Protein AF-A0A382WTW3-F1 (afdb_monomer)

Structure (mmCIF, N/CA/C/O backbone):
data_AF-A0A382WTW3-F1
#
_entry.id   AF-A0A382WTW3-F1
#
loop_
_atom_site.group_PDB
_atom_site.id
_atom_site.type_symbol
_atom_site.label_atom_id
_atom_site.label_alt_id
_atom_site.label_comp_id
_atom_site.label_asym_id
_atom_site.label_entity_id
_atom_site.label_seq_id
_atom_site.pdbx_PDB_ins_code
_atom_site.Cartn_x
_atom_site.Cartn_y
_atom_site.Cartn_z
_atom_site.occupancy
_atom_site.B_iso_or_equiv
_atom_site.auth_seq_id
_atom_site.auth_comp_id
_atom_site.auth_asym_id
_atom_site.auth_atom_id
_atom_site.pdbx_PDB_model_num
ATOM 1 N N . MET A 1 1 ? 21.148 27.812 -10.839 1.00 34.94 1 MET A N 1
ATOM 2 C CA . MET A 1 1 ? 21.166 26.743 -11.856 1.00 34.94 1 MET A CA 1
ATOM 3 C C . MET A 1 1 ? 19.751 26.198 -11.915 1.00 34.94 1 MET A C 1
ATOM 5 O O . MET A 1 1 ? 19.370 25.459 -11.022 1.00 34.94 1 MET A O 1
ATOM 9 N N . SER A 1 2 ? 18.941 26.682 -12.857 1.00 24.73 2 SER A N 1
ATOM 10 C CA . SER A 1 2 ? 17.544 26.253 -13.006 1.00 24.73 2 SER A CA 1
ATOM 11 C C . SER A 1 2 ? 17.462 25.292 -14.178 1.00 24.73 2 SER A C 1
ATOM 13 O O . SER A 1 2 ? 17.842 25.652 -15.290 1.00 24.73 2 SER A O 1
ATOM 15 N N . ILE A 1 3 ? 17.015 24.071 -13.909 1.00 31.84 3 I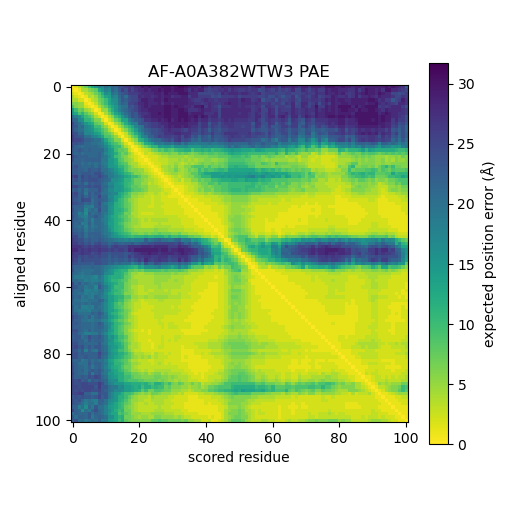LE A N 1
ATOM 16 C CA . ILE A 1 3 ? 16.789 23.039 -14.916 1.00 31.84 3 ILE A CA 1
ATOM 17 C C . ILE A 1 3 ? 15.310 23.116 -15.297 1.00 31.84 3 ILE A C 1
ATOM 19 O O . ILE A 1 3 ? 14.446 22.990 -14.434 1.00 31.84 3 ILE A O 1
ATOM 23 N N . TYR A 1 4 ? 15.033 23.347 -16.578 1.00 25.55 4 TYR A N 1
ATOM 24 C CA . TYR A 1 4 ? 13.696 23.230 -17.153 1.00 25.55 4 TYR A CA 1
ATOM 25 C C . TYR A 1 4 ? 13.585 21.846 -17.790 1.00 25.55 4 TYR A C 1
ATOM 27 O O . TYR A 1 4 ? 14.382 21.514 -18.666 1.00 25.55 4 TYR A O 1
ATOM 35 N N . ILE A 1 5 ? 12.617 21.041 -17.354 1.00 37.97 5 ILE A N 1
ATOM 36 C CA . ILE A 1 5 ? 12.263 19.794 -18.035 1.00 37.97 5 ILE A CA 1
ATOM 37 C C . ILE A 1 5 ? 11.067 20.107 -18.930 1.00 37.97 5 ILE A C 1
ATOM 39 O O . ILE A 1 5 ? 9.989 20.431 -18.438 1.00 37.97 5 ILE A O 1
ATOM 43 N N . LEU A 1 6 ? 11.282 20.068 -20.246 1.00 32.84 6 LEU A N 1
ATOM 44 C CA . LEU A 1 6 ? 10.190 20.098 -21.216 1.00 32.84 6 LEU A CA 1
ATOM 45 C C . LEU A 1 6 ? 9.529 18.712 -21.252 1.00 32.84 6 LEU A C 1
ATOM 47 O O . LEU A 1 6 ? 10.254 17.713 -21.264 1.00 32.84 6 LEU A O 1
ATOM 51 N N . PRO A 1 7 ? 8.190 18.624 -21.283 1.00 36.88 7 PRO A N 1
ATOM 52 C CA . PRO A 1 7 ? 7.515 17.343 -21.402 1.00 36.88 7 PRO A CA 1
ATOM 53 C C . PRO A 1 7 ? 7.771 16.747 -22.791 1.00 36.88 7 PRO A C 1
ATOM 55 O O . PRO A 1 7 ? 7.654 17.419 -23.818 1.00 36.88 7 PRO A O 1
ATOM 58 N N . LEU A 1 8 ? 8.148 15.468 -22.809 1.00 39.28 8 LEU A N 1
ATOM 59 C CA . LEU A 1 8 ? 8.237 14.666 -24.020 1.00 39.28 8 LEU A CA 1
ATOM 60 C C . LEU A 1 8 ? 6.798 14.388 -24.483 1.00 39.28 8 LEU A C 1
ATOM 62 O O . LEU A 1 8 ? 6.051 13.703 -23.790 1.00 39.28 8 LEU A O 1
ATOM 66 N N . ASN A 1 9 ? 6.393 14.955 -25.619 1.00 45.19 9 ASN A N 1
ATOM 67 C CA . ASN A 1 9 ? 5.067 14.725 -26.192 1.00 45.19 9 ASN A CA 1
ATOM 68 C C . ASN A 1 9 ? 4.842 13.23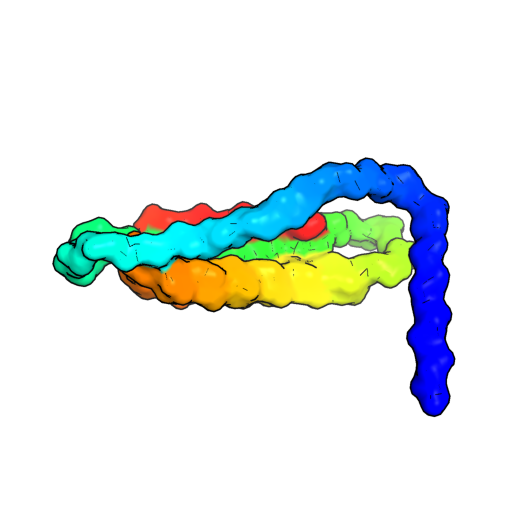2 -26.472 1.00 45.19 9 ASN A C 1
ATOM 70 O O . ASN A 1 9 ? 5.451 12.671 -27.382 1.00 45.19 9 ASN A O 1
ATOM 74 N N . ALA A 1 10 ? 3.918 12.628 -25.732 1.00 36.22 10 ALA A N 1
ATOM 75 C CA . ALA A 1 10 ? 3.239 11.392 -26.089 1.00 36.22 10 ALA A CA 1
ATOM 76 C C . ALA A 1 10 ? 1.867 11.409 -25.410 1.00 36.22 10 ALA A C 1
ATOM 78 O O . ALA A 1 10 ? 1.792 11.071 -24.238 1.00 36.22 10 ALA A O 1
ATOM 79 N N . ASP A 1 11 ? 0.833 11.883 -26.118 1.00 41.38 11 ASP A N 1
ATOM 80 C CA . ASP A 1 11 ? -0.608 11.647 -25.888 1.00 41.38 11 ASP A CA 1
ATOM 81 C C . ASP A 1 11 ? -1.072 11.338 -24.447 1.00 41.38 11 ASP A C 1
ATOM 83 O O . ASP A 1 11 ? -1.917 10.469 -24.213 1.00 41.38 11 ASP A O 1
ATOM 87 N N . ALA A 1 12 ? -0.571 12.075 -23.457 1.00 41.69 12 ALA A N 1
ATOM 88 C CA . ALA A 1 12 ? -1.142 12.065 -22.129 1.00 41.69 12 ALA A CA 1
ATOM 89 C C . ALA A 1 12 ? -2.443 12.852 -22.250 1.00 41.69 12 ALA A C 1
ATOM 91 O O . ALA A 1 12 ? -2.429 14.080 -22.334 1.00 41.69 12 ALA A O 1
ATOM 92 N N . ARG A 1 13 ? -3.573 12.141 -22.321 1.00 42.97 13 ARG A N 1
ATOM 93 C CA . ARG A 1 13 ? -4.847 12.733 -21.923 1.00 42.97 13 ARG A CA 1
ATOM 94 C C . ARG A 1 13 ? -4.605 13.310 -20.534 1.00 42.97 13 ARG A C 1
ATOM 96 O O . ARG A 1 13 ? -4.351 12.560 -19.595 1.00 42.97 13 ARG A O 1
ATOM 103 N N . GLU A 1 14 ? -4.601 14.631 -20.442 1.00 49.34 14 GLU A N 1
ATOM 104 C CA . GLU A 1 14 ? -4.775 15.349 -19.191 1.00 49.34 14 GLU A CA 1
ATOM 105 C C . GLU A 1 14 ? -6.215 15.045 -18.770 1.00 49.34 14 GLU A C 1
ATOM 107 O O . GLU A 1 14 ? -7.137 15.796 -19.062 1.00 49.34 14 GLU A O 1
ATOM 112 N N . ASP A 1 15 ? -6.441 13.839 -18.235 1.00 52.31 15 ASP A N 1
ATOM 113 C CA . ASP A 1 15 ? -7.630 13.596 -17.434 1.00 52.31 15 ASP A CA 1
ATOM 114 C C . ASP A 1 15 ? -7.489 14.573 -16.279 1.00 52.31 15 ASP A C 1
ATOM 116 O O . ASP A 1 15 ? -6.500 14.507 -15.538 1.00 52.31 15 ASP A O 1
ATOM 120 N N . ASP A 1 16 ? -8.416 15.529 -16.216 1.00 45.62 16 ASP A N 1
ATOM 121 C CA . ASP A 1 16 ? -8.522 16.523 -15.162 1.00 45.62 16 ASP A CA 1
ATOM 122 C C . ASP A 1 16 ? -8.304 15.809 -13.830 1.00 45.62 16 ASP A C 1
ATOM 124 O O . ASP A 1 16 ? -9.165 15.077 -13.340 1.00 45.62 16 ASP A O 1
ATOM 128 N N . ASN A 1 17 ? -7.100 15.947 -13.274 1.00 49.50 17 ASN A N 1
ATOM 129 C CA . ASN A 1 17 ? -6.718 15.293 -12.036 1.00 49.50 17 ASN A CA 1
ATOM 130 C C . ASN A 1 17 ? -7.381 16.104 -10.921 1.00 49.50 17 ASN A C 1
ATOM 132 O O . ASN A 1 17 ? -6.747 16.929 -10.255 1.00 49.50 17 ASN A O 1
ATOM 136 N N . GLU A 1 18 ? -8.707 15.968 -10.818 1.00 58.72 18 GLU A N 1
ATOM 137 C CA . GLU A 1 18 ? -9.519 16.594 -9.796 1.00 58.72 18 GLU A CA 1
ATOM 138 C C . GLU A 1 18 ? -8.920 16.167 -8.466 1.00 58.72 18 GLU A C 1
ATOM 140 O O . GLU A 1 18 ? -8.950 14.992 -8.086 1.00 58.72 18 GLU A O 1
ATOM 145 N N . LYS A 1 19 ? -8.306 17.128 -7.769 1.00 62.62 19 LYS A N 1
ATOM 146 C CA . LYS A 1 19 ? -7.734 16.897 -6.447 1.00 62.62 19 LYS A CA 1
ATOM 147 C C . LYS A 1 19 ? -8.840 16.362 -5.550 1.00 62.62 19 LYS A C 1
ATOM 149 O O . LYS A 1 19 ? -9.668 17.118 -5.045 1.00 62.62 19 LYS A O 1
ATOM 154 N N . THR A 1 20 ? -8.845 15.049 -5.366 1.00 74.81 20 THR A N 1
ATOM 155 C CA . THR A 1 20 ? -9.824 14.385 -4.523 1.00 74.81 20 THR A CA 1
ATOM 156 C C . THR A 1 20 ? -9.424 14.662 -3.084 1.00 74.81 20 THR A C 1
ATOM 158 O O . THR A 1 20 ? -8.322 14.316 -2.654 1.00 74.81 20 THR A O 1
ATOM 161 N N . ASN A 1 21 ? -10.294 15.346 -2.343 1.00 85.88 21 ASN A N 1
ATOM 162 C CA . ASN A 1 21 ? -10.051 15.592 -0.928 1.00 85.88 21 ASN A CA 1
ATOM 163 C C . ASN A 1 21 ? -10.128 14.269 -0.169 1.00 85.88 21 ASN A C 1
ATOM 165 O O . ASN A 1 21 ? -11.035 13.467 -0.399 1.00 85.88 21 ASN A O 1
ATOM 169 N N . LEU A 1 22 ? -9.190 14.059 0.754 1.00 86.06 22 LEU A N 1
ATOM 170 C CA . LEU A 1 22 ? -9.230 12.891 1.617 1.00 86.06 22 LEU A CA 1
ATOM 171 C C . LEU A 1 22 ? -10.487 12.966 2.487 1.00 86.06 22 LEU A C 1
ATOM 173 O O . LEU A 1 22 ? -10.690 13.935 3.220 1.00 86.06 22 LEU A O 1
ATOM 177 N N . ASN A 1 23 ? -11.336 11.947 2.393 1.00 90.69 23 ASN A N 1
ATOM 178 C CA . ASN A 1 23 ? -12.447 11.800 3.315 1.00 90.69 23 ASN A CA 1
ATOM 179 C C . ASN A 1 23 ? -11.886 11.308 4.655 1.00 90.69 23 ASN A C 1
ATOM 181 O O . ASN A 1 23 ? -11.226 10.270 4.705 1.00 90.69 23 ASN A O 1
ATOM 185 N N . ILE A 1 24 ? -12.113 12.084 5.712 1.00 91.00 24 ILE A N 1
ATOM 186 C CA . ILE A 1 24 ? -11.674 11.768 7.072 1.00 91.00 24 ILE A CA 1
ATOM 187 C C . ILE A 1 24 ? -12.878 11.269 7.859 1.00 91.00 24 ILE A C 1
ATOM 189 O O . ILE A 1 24 ? -13.975 11.822 7.727 1.00 91.00 24 ILE A O 1
ATOM 193 N N . VAL A 1 25 ? -12.649 10.261 8.693 1.00 90.56 25 VAL A N 1
ATOM 194 C CA . VAL A 1 25 ? -13.656 9.716 9.597 1.00 90.56 25 VAL A CA 1
ATOM 195 C C . VAL A 1 25 ? -14.283 10.820 10.459 1.00 90.56 25 VAL A C 1
ATOM 197 O O . VAL A 1 25 ? -13.596 11.668 11.028 1.00 90.56 25 VAL A O 1
ATOM 200 N N . GLN A 1 26 ? -15.614 10.826 10.536 1.00 87.81 26 GLN A N 1
ATOM 201 C CA . GLN A 1 26 ? -16.382 11.804 11.324 1.00 87.81 26 GLN A CA 1
ATOM 202 C C . GLN A 1 26 ? -16.978 11.198 12.598 1.00 87.81 26 GLN A C 1
ATOM 204 O O . GLN A 1 26 ? -17.439 11.922 13.476 1.00 87.81 26 GLN A O 1
ATOM 209 N N . THR A 1 27 ? -17.011 9.869 12.691 1.00 88.06 27 THR A N 1
ATOM 210 C CA . THR A 1 27 ? -17.603 9.121 13.801 1.00 88.06 27 THR A CA 1
ATOM 211 C C . THR A 1 27 ? -16.601 8.096 14.289 1.00 88.06 27 THR A C 1
ATOM 213 O O . THR A 1 27 ? -16.121 7.280 13.509 1.00 88.06 27 THR A O 1
ATOM 216 N N . GLU A 1 28 ? -16.289 8.148 15.577 1.00 83.00 28 GLU A N 1
ATOM 217 C CA . GLU A 1 28 ? -15.394 7.190 16.209 1.00 83.00 28 GLU A CA 1
ATOM 218 C C . GLU A 1 28 ? -16.113 5.842 16.356 1.00 83.00 28 GLU A C 1
ATOM 220 O O . GLU A 1 28 ? -17.179 5.759 16.969 1.00 83.00 28 GLU A O 1
ATOM 225 N N . LEU A 1 29 ? -15.546 4.811 15.732 1.00 88.31 29 LEU A N 1
ATOM 226 C CA . LEU A 1 29 ? -15.997 3.423 15.830 1.00 88.31 29 LEU A CA 1
ATOM 227 C C . LEU A 1 29 ? -15.154 2.687 16.870 1.00 88.31 29 LEU A C 1
ATOM 229 O O . LEU A 1 29 ? -14.014 3.076 17.141 1.00 88.31 29 LEU A O 1
ATOM 233 N N . GLN A 1 30 ? -15.695 1.612 17.443 1.00 90.06 30 GLN A N 1
ATOM 234 C CA . GLN A 1 30 ? -14.903 0.777 18.342 1.00 90.06 30 GLN A CA 1
ATOM 235 C C . GLN A 1 30 ? -13.825 0.026 17.541 1.00 90.06 30 GLN A C 1
ATOM 237 O O . GLN A 1 30 ? -14.069 -0.338 16.388 1.00 90.06 30 GLN A O 1
ATOM 242 N N . PRO A 1 31 ? -12.633 -0.234 18.112 1.00 84.75 31 PRO A N 1
ATOM 243 C CA . PRO A 1 31 ? -11.554 -0.915 17.397 1.00 84.75 31 PRO A CA 1
ATOM 244 C C . PRO A 1 31 ? -11.957 -2.266 16.792 1.00 84.75 31 PRO A C 1
ATOM 246 O O . PRO A 1 31 ? -11.438 -2.642 15.746 1.00 84.75 31 PRO A O 1
ATOM 249 N N . GLU A 1 32 ? -12.889 -2.985 17.420 1.00 90.25 32 GLU A N 1
ATOM 250 C CA . GLU A 1 32 ? -13.389 -4.283 16.956 1.00 90.25 32 GLU A CA 1
ATOM 251 C C . GLU A 1 32 ? -14.298 -4.179 15.720 1.00 90.25 32 GLU A C 1
ATOM 253 O O . GLU A 1 32 ? -14.537 -5.179 15.044 1.00 90.25 32 GLU A O 1
ATOM 258 N N . GLU A 1 33 ? -14.810 -2.984 15.421 1.00 91.25 33 GLU A N 1
ATOM 259 C CA . GLU A 1 33 ? -15.646 -2.698 14.250 1.00 91.25 33 GLU A CA 1
ATOM 260 C C . GLU A 1 33 ? -14.806 -2.291 13.028 1.00 91.25 33 GLU A C 1
ATOM 262 O O . GLU A 1 33 ? -15.319 -2.232 11.907 1.00 91.25 33 GLU A O 1
ATOM 267 N N . LEU A 1 34 ? -13.514 -2.012 13.229 1.00 94.44 34 LEU A N 1
ATOM 268 C CA . LEU A 1 34 ? -12.599 -1.582 12.182 1.00 94.44 34 LEU A CA 1
ATOM 269 C C . LEU A 1 34 ? -11.941 -2.777 11.484 1.00 94.44 34 LEU A C 1
ATOM 271 O O . LEU A 1 34 ? -11.417 -3.690 12.118 1.00 94.44 34 LEU A O 1
ATOM 275 N N . LEU A 1 35 ? -11.898 -2.728 10.152 1.00 94.88 35 LEU A N 1
ATOM 276 C CA . LEU A 1 35 ? -11.233 -3.752 9.347 1.00 94.88 35 LEU A CA 1
ATOM 277 C C . LEU A 1 35 ? -9.731 -3.484 9.248 1.00 94.88 35 LEU A C 1
ATOM 279 O O . LEU A 1 35 ? -9.301 -2.357 8.982 1.00 94.88 35 LEU A O 1
ATOM 283 N N . ASN A 1 36 ? -8.936 -4.539 9.394 1.00 94.94 36 ASN A N 1
ATOM 284 C CA . ASN A 1 36 ? -7.499 -4.500 9.174 1.00 94.94 36 ASN A CA 1
ATOM 285 C C . ASN A 1 36 ? -7.172 -4.719 7.695 1.00 94.94 36 ASN A C 1
ATOM 287 O O . ASN A 1 36 ? -7.695 -5.634 7.050 1.00 94.94 36 ASN A O 1
ATOM 291 N N . VAL A 1 37 ? -6.253 -3.917 7.163 1.00 96.38 37 VAL A N 1
ATOM 292 C CA . VAL A 1 37 ? -5.917 -3.893 5.737 1.00 96.38 37 VAL A CA 1
ATOM 293 C C . VAL A 1 37 ? -4.466 -4.313 5.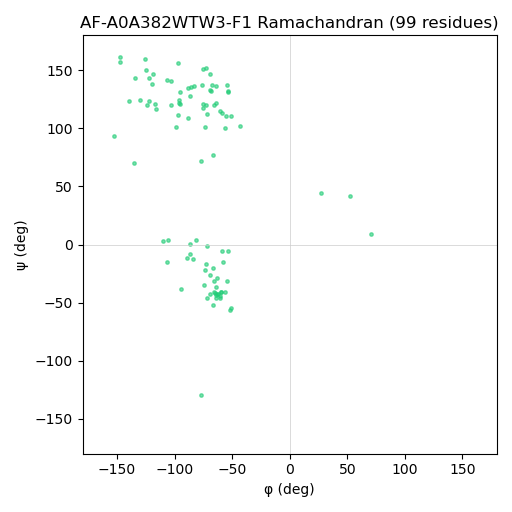518 1.00 96.38 37 VAL A C 1
ATOM 295 O O . VAL A 1 37 ? -3.523 -3.685 6.001 1.00 96.38 37 VAL A O 1
ATOM 298 N N . GLY A 1 38 ? -4.277 -5.373 4.738 1.00 96.94 38 GLY A N 1
ATOM 299 C CA . GLY A 1 38 ? -2.986 -5.760 4.185 1.00 96.94 38 GLY A CA 1
ATOM 300 C C . GLY A 1 38 ? -2.817 -5.209 2.777 1.00 96.94 38 GLY A C 1
ATOM 301 O O . GLY A 1 38 ? -3.693 -5.388 1.937 1.00 96.94 38 GLY A O 1
ATOM 302 N N . ILE A 1 39 ? -1.684 -4.579 2.490 1.00 97.62 39 ILE A N 1
ATOM 303 C CA . ILE A 1 39 ? -1.335 -4.093 1.153 1.00 97.62 39 ILE A CA 1
ATOM 304 C C . ILE A 1 39 ? -0.106 -4.861 0.689 1.00 97.62 39 ILE A C 1
ATOM 306 O O . ILE A 1 39 ? 0.951 -4.773 1.312 1.00 97.62 39 ILE A O 1
ATOM 310 N N . LEU A 1 40 ? -0.224 -5.640 -0.381 1.00 96.94 40 LEU A N 1
ATOM 311 C CA . LEU A 1 40 ? 0.948 -6.311 -0.935 1.00 96.94 40 LEU A CA 1
ATOM 312 C C . LEU A 1 40 ? 1.860 -5.317 -1.647 1.00 96.94 40 LEU A C 1
ATOM 314 O O . LEU A 1 40 ? 1.394 -4.330 -2.216 1.00 96.94 40 LEU A O 1
ATOM 318 N N . ILE A 1 41 ? 3.156 -5.630 -1.680 1.00 95.69 41 ILE A N 1
ATOM 319 C CA . ILE A 1 41 ? 4.040 -5.068 -2.707 1.00 95.69 41 ILE A CA 1
ATOM 320 C C . ILE A 1 41 ? 3.414 -5.377 -4.070 1.00 95.69 41 ILE A C 1
ATOM 322 O O . ILE A 1 41 ? 2.995 -6.510 -4.324 1.00 95.69 41 ILE A O 1
ATOM 326 N N . PHE A 1 42 ? 3.304 -4.365 -4.925 1.00 96.00 42 PHE A N 1
ATOM 327 C CA . PHE A 1 42 ? 2.634 -4.529 -6.208 1.00 96.00 42 PHE A CA 1
ATOM 328 C C . PHE A 1 42 ? 3.520 -5.292 -7.196 1.00 96.00 42 PHE A C 1
ATOM 330 O O . PHE A 1 42 ? 4.751 -5.235 -7.136 1.00 96.00 42 PHE A O 1
ATOM 337 N N . ASP A 1 43 ? 2.884 -6.010 -8.121 1.00 93.69 43 ASP A N 1
ATOM 338 C CA . ASP A 1 43 ? 3.565 -6.626 -9.258 1.00 93.69 43 ASP A CA 1
ATOM 339 C C . ASP A 1 43 ? 4.102 -5.500 -10.161 1.00 93.69 43 ASP A C 1
ATOM 341 O O . ASP A 1 43 ? 3.307 -4.693 -10.643 1.00 93.69 43 ASP A O 1
ATOM 345 N N . PRO A 1 44 ? 5.419 -5.400 -10.412 1.00 90.31 44 PRO A N 1
ATOM 346 C CA . PRO A 1 44 ? 5.967 -4.350 -11.269 1.00 90.31 44 PRO A CA 1
ATOM 347 C C . PRO A 1 44 ? 5.643 -4.553 -12.767 1.00 90.31 44 PRO A C 1
ATOM 349 O O . PRO A 1 44 ? 6.045 -3.734 -13.594 1.00 90.31 44 PRO A O 1
ATOM 352 N N . ASN A 1 45 ? 4.950 -5.643 -13.136 1.00 88.25 45 ASN A N 1
ATOM 353 C CA . ASN A 1 45 ? 4.550 -6.007 -14.500 1.00 88.25 45 ASN A CA 1
ATOM 354 C C . ASN A 1 45 ? 5.706 -6.018 -15.501 1.00 88.25 45 ASN A C 1
ATOM 356 O O . ASN A 1 45 ? 5.595 -5.544 -16.637 1.00 88.25 45 ASN A O 1
ATOM 360 N N . ILE A 1 46 ? 6.843 -6.541 -15.068 1.00 80.69 46 ILE A N 1
ATOM 361 C CA . ILE A 1 46 ? 8.025 -6.613 -15.907 1.00 80.69 46 ILE A CA 1
ATOM 362 C C . ILE A 1 46 ? 8.091 -8.026 -16.470 1.00 80.69 46 ILE A C 1
ATOM 364 O O . ILE A 1 46 ? 8.475 -8.968 -15.786 1.00 80.69 46 ILE A O 1
ATOM 368 N N . SER A 1 47 ? 7.685 -8.188 -17.725 1.00 73.06 47 SER A N 1
ATOM 369 C CA . SER A 1 47 ? 7.938 -9.424 -18.466 1.00 73.06 47 SER A CA 1
ATOM 370 C C . SER A 1 47 ? 9.446 -9.627 -18.659 1.00 73.06 47 SER A C 1
ATOM 372 O O . SER A 1 47 ? 10.132 -8.687 -19.059 1.00 73.06 47 SER A O 1
ATOM 374 N N . GLU A 1 48 ? 9.933 -10.855 -18.464 1.00 60.94 48 GLU A N 1
ATOM 375 C CA . GLU A 1 48 ? 11.359 -11.252 -18.466 1.00 60.94 48 GLU A CA 1
ATOM 376 C C . GLU A 1 48 ? 12.135 -10.964 -19.775 1.00 60.94 48 GLU A C 1
ATOM 378 O O . GLU A 1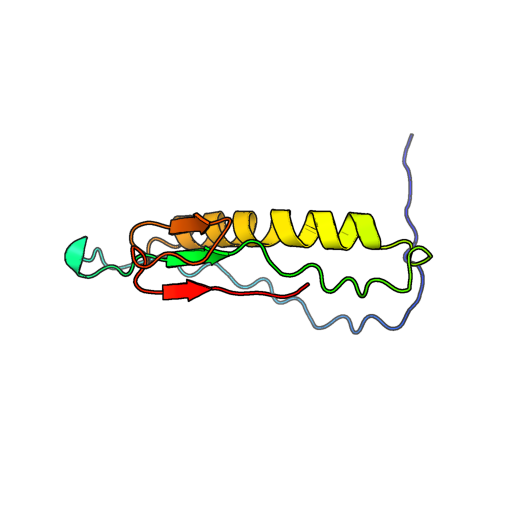 48 ? 13.340 -11.170 -19.832 1.00 60.94 48 GLU A O 1
ATOM 383 N N . ILE A 1 49 ? 11.479 -10.495 -20.845 1.00 54.91 49 ILE A N 1
ATOM 384 C CA . ILE A 1 49 ? 12.021 -10.527 -22.221 1.00 54.91 49 ILE A CA 1
ATOM 385 C C . ILE A 1 49 ? 12.396 -9.129 -22.764 1.00 54.91 49 ILE A C 1
ATOM 387 O O . ILE A 1 49 ? 12.817 -8.998 -23.909 1.00 54.91 49 ILE A O 1
ATOM 391 N N . LYS A 1 50 ? 12.278 -8.047 -21.983 1.00 58.00 50 LYS A N 1
ATOM 392 C CA . LYS A 1 50 ? 12.695 -6.704 -22.439 1.00 58.00 50 LYS A CA 1
ATOM 393 C C . LYS A 1 50 ? 13.481 -5.954 -21.369 1.00 58.00 50 LYS A C 1
ATOM 395 O O . LYS A 1 50 ? 13.005 -4.960 -20.828 1.00 58.00 50 LYS A O 1
ATOM 400 N N . GLU A 1 51 ? 14.703 -6.418 -21.118 1.00 55.03 51 GLU A N 1
ATOM 401 C CA . GLU A 1 51 ? 15.735 -5.666 -20.383 1.00 55.03 51 GLU A CA 1
ATOM 402 C C . GLU A 1 51 ? 16.056 -4.302 -21.042 1.00 55.03 51 GLU A C 1
ATOM 404 O O . GLU A 1 51 ? 16.586 -3.418 -20.381 1.00 55.03 51 GLU A O 1
ATOM 409 N N . ASP A 1 52 ? 15.638 -4.079 -22.296 1.00 55.38 52 ASP A N 1
ATOM 410 C CA . ASP A 1 52 ? 15.792 -2.810 -23.031 1.00 55.38 52 ASP A CA 1
ATOM 411 C C . ASP A 1 52 ? 14.728 -1.737 -22.717 1.00 55.38 52 ASP A C 1
ATOM 413 O O . ASP A 1 52 ? 14.694 -0.682 -23.355 1.00 55.38 52 ASP A O 1
ATOM 417 N N . ASN A 1 53 ? 13.812 -1.973 -21.771 1.00 61.19 53 ASN A N 1
ATOM 418 C CA . ASN A 1 53 ? 12.805 -0.968 -21.438 1.00 61.19 53 ASN A CA 1
ATOM 419 C C . ASN A 1 53 ? 13.329 -0.022 -20.343 1.00 61.19 53 ASN A C 1
ATOM 421 O O . ASN A 1 53 ? 13.406 -0.401 -19.175 1.00 61.19 53 ASN A O 1
ATOM 425 N N . ASN A 1 54 ? 13.618 1.232 -20.714 1.00 67.06 54 ASN A N 1
ATOM 426 C CA . ASN A 1 54 ? 14.159 2.307 -19.855 1.00 67.06 54 ASN A CA 1
ATOM 427 C C . ASN A 1 54 ? 13.365 2.592 -18.557 1.00 67.06 54 ASN A C 1
ATOM 429 O O . ASN A 1 54 ? 13.794 3.397 -17.734 1.00 67.06 54 ASN A O 1
ATOM 433 N N . PHE A 1 55 ? 12.211 1.952 -18.364 1.00 76.06 55 PHE A N 1
ATOM 434 C CA . PHE A 1 55 ? 11.316 2.136 -17.224 1.00 76.06 55 PHE A CA 1
ATOM 435 C C . PHE A 1 55 ? 11.351 0.983 -16.207 1.00 76.06 55 PHE A C 1
ATOM 437 O O . PHE A 1 55 ? 10.583 1.028 -15.251 1.00 76.06 55 PHE A O 1
ATOM 444 N N . PHE A 1 56 ? 12.211 -0.036 -16.369 1.00 84.38 56 PHE A N 1
ATOM 445 C CA . PHE A 1 56 ? 12.308 -1.170 -15.429 1.00 84.38 56 PHE A CA 1
ATOM 446 C C . PHE A 1 56 ? 12.475 -0.707 -13.973 1.00 84.38 56 PHE A C 1
ATOM 448 O O . PHE A 1 56 ? 11.661 -1.033 -13.109 1.00 84.38 56 PHE A O 1
ATOM 455 N N . GLU A 1 57 ? 13.506 0.102 -13.714 1.00 86.44 57 GLU A N 1
ATOM 456 C CA . GLU A 1 57 ? 13.804 0.594 -12.364 1.00 86.44 57 GLU A CA 1
ATOM 457 C C . GLU A 1 57 ? 12.707 1.530 -11.848 1.00 86.44 57 GLU A C 1
ATOM 459 O O . GLU A 1 57 ? 12.415 1.533 -10.655 1.00 86.44 57 GLU A O 1
ATOM 464 N N . ILE A 1 58 ? 12.046 2.269 -12.746 1.00 89.69 58 ILE A N 1
ATOM 465 C CA . ILE A 1 58 ? 10.923 3.146 -12.396 1.00 89.69 58 ILE A CA 1
ATOM 466 C C . ILE A 1 58 ? 9.734 2.305 -11.927 1.00 89.69 58 ILE A C 1
ATOM 468 O O . ILE A 1 58 ? 9.268 2.509 -10.812 1.00 89.69 58 ILE A O 1
ATOM 472 N N . ARG A 1 59 ? 9.304 1.294 -12.693 1.00 89.31 59 ARG A N 1
ATOM 473 C CA . ARG A 1 59 ? 8.174 0.434 -12.297 1.00 89.31 59 ARG A CA 1
ATOM 474 C C . ARG A 1 59 ? 8.468 -0.363 -11.039 1.00 89.31 59 ARG A C 1
ATOM 476 O O . ARG A 1 59 ? 7.591 -0.533 -10.199 1.00 89.31 59 ARG A O 1
ATOM 483 N N . LYS A 1 60 ? 9.709 -0.824 -10.873 1.00 90.44 60 LYS A N 1
ATOM 484 C CA . LYS A 1 60 ? 10.155 -1.470 -9.636 1.00 90.44 60 LYS A CA 1
ATOM 485 C C . LYS A 1 60 ? 10.107 -0.503 -8.452 1.00 90.44 60 LYS A C 1
ATOM 487 O O . LYS A 1 60 ? 9.666 -0.889 -7.374 1.00 90.44 60 LYS A O 1
ATOM 492 N N . ALA A 1 61 ? 10.535 0.746 -8.620 1.00 92.94 61 ALA A N 1
ATOM 493 C CA . ALA A 1 61 ? 10.424 1.754 -7.570 1.00 92.94 61 ALA A CA 1
ATOM 494 C C . ALA A 1 61 ? 8.952 2.059 -7.242 1.00 92.94 61 ALA A C 1
ATOM 496 O O . ALA A 1 61 ? 8.571 2.035 -6.072 1.00 92.94 61 ALA A O 1
ATOM 497 N N . GLU A 1 62 ? 8.110 2.260 -8.255 1.00 94.31 62 GLU A N 1
ATOM 498 C CA . GLU A 1 62 ? 6.669 2.504 -8.118 1.00 94.31 62 GLU A CA 1
ATOM 499 C C . GLU A 1 62 ? 5.955 1.352 -7.409 1.00 94.31 62 GLU A C 1
ATOM 501 O O . GLU A 1 62 ? 5.135 1.592 -6.522 1.00 94.31 62 GLU A O 1
ATOM 506 N N . SER A 1 63 ? 6.313 0.104 -7.723 1.00 94.94 63 SER A N 1
ATOM 507 C CA . SER A 1 63 ? 5.687 -1.076 -7.124 1.00 94.94 63 SER A CA 1
ATOM 508 C C . SER A 1 63 ? 5.967 -1.223 -5.626 1.00 94.94 63 SER A C 1
ATOM 510 O O . SER A 1 63 ? 5.204 -1.884 -4.923 1.00 94.94 63 SER A O 1
ATOM 512 N N . ASN A 1 64 ? 7.023 -0.574 -5.125 1.00 94.06 64 ASN A N 1
ATOM 513 C CA . ASN A 1 64 ? 7.346 -0.476 -3.701 1.00 94.06 64 ASN A CA 1
ATOM 514 C C . ASN A 1 64 ? 6.796 0.813 -3.068 1.00 94.06 64 ASN A C 1
ATOM 516 O O . ASN A 1 64 ? 6.325 0.802 -1.930 1.00 94.06 64 ASN A O 1
ATOM 520 N N . TYR A 1 65 ? 6.845 1.924 -3.801 1.00 96.25 65 TYR A N 1
ATOM 521 C CA . TYR A 1 65 ? 6.445 3.247 -3.326 1.00 96.25 65 TYR A CA 1
ATOM 522 C C . TYR A 1 65 ? 4.927 3.382 -3.162 1.00 96.25 65 TYR A C 1
ATOM 524 O O . TYR A 1 65 ? 4.458 3.869 -2.133 1.00 96.25 65 TYR A O 1
ATOM 532 N N . LE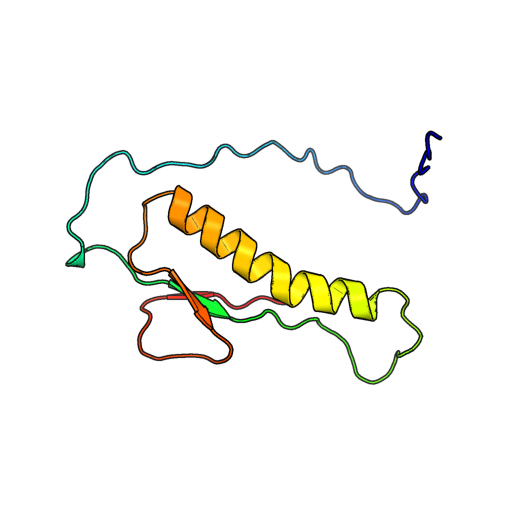U A 1 66 ? 4.148 2.929 -4.147 1.00 97.00 66 LEU A N 1
ATOM 533 C CA . LEU A 1 66 ? 2.694 3.101 -4.165 1.00 97.00 66 LEU A CA 1
ATOM 534 C C . LEU A 1 66 ? 1.969 2.353 -3.033 1.00 97.00 66 LEU A C 1
ATOM 536 O O . LEU A 1 66 ? 1.115 2.974 -2.400 1.00 97.00 66 LEU A O 1
ATOM 540 N N . PRO A 1 67 ? 2.320 1.099 -2.683 1.00 96.88 67 PRO A N 1
ATOM 541 C CA . PRO A 1 67 ? 1.763 0.438 -1.501 1.00 96.88 67 PRO A CA 1
ATOM 542 C C . PRO A 1 67 ? 1.988 1.223 -0.207 1.00 96.88 67 PRO A C 1
ATOM 544 O O . PRO A 1 67 ? 1.087 1.333 0.625 1.00 96.88 67 PRO A O 1
ATOM 547 N N . TYR A 1 68 ? 3.184 1.797 -0.040 1.00 96.88 68 TYR A N 1
ATOM 548 C CA . TYR A 1 68 ? 3.514 2.597 1.136 1.00 96.88 68 TYR A CA 1
ATOM 549 C C . TYR A 1 68 ? 2.740 3.918 1.159 1.00 96.88 68 TYR A C 1
ATOM 551 O O . TYR A 1 68 ? 2.202 4.302 2.195 1.00 96.88 68 TYR A O 1
ATOM 559 N N . HIS A 1 69 ? 2.631 4.595 0.017 1.00 96.69 69 HIS A N 1
ATOM 560 C CA . HIS A 1 69 ? 1.827 5.810 -0.088 1.00 96.69 69 HIS A CA 1
ATOM 561 C C . HIS A 1 69 ? 0.347 5.551 0.192 1.00 96.69 69 HIS A C 1
ATOM 563 O O . HIS A 1 69 ? -0.260 6.296 0.958 1.00 96.69 69 HIS A O 1
ATOM 569 N N . LEU A 1 70 ? -0.207 4.461 -0.344 1.00 96.56 70 LEU A N 1
ATOM 570 C CA . LEU A 1 70 ? -1.580 4.051 -0.067 1.00 96.56 70 LEU A CA 1
ATOM 571 C C . LEU A 1 70 ? -1.789 3.767 1.422 1.00 96.56 70 LEU A C 1
ATOM 573 O O . LEU A 1 70 ? -2.772 4.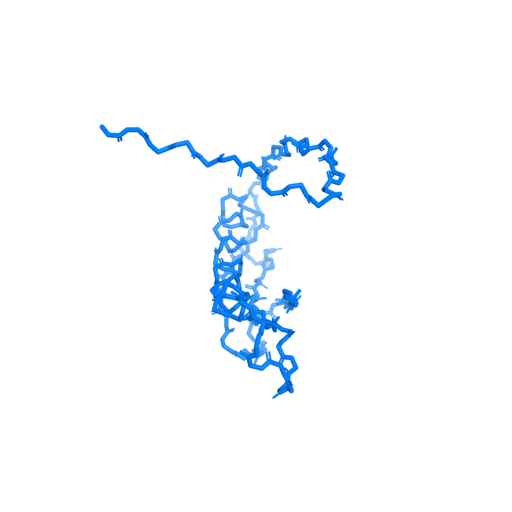238 1.989 1.00 96.56 70 LEU A O 1
ATOM 577 N N . LYS A 1 71 ? -0.853 3.060 2.071 1.00 97.12 71 LYS A N 1
ATOM 578 C CA . LYS A 1 71 ? -0.883 2.846 3.523 1.00 97.12 71 LYS A CA 1
ATOM 579 C C . LYS A 1 71 ? -1.053 4.175 4.264 1.00 97.12 71 LYS A C 1
ATOM 581 O O . LYS A 1 71 ? -1.992 4.310 5.040 1.00 97.12 71 LYS A O 1
ATOM 586 N N . VAL A 1 72 ? -0.177 5.146 3.998 1.00 96.75 72 VAL A N 1
ATOM 587 C CA . VAL A 1 72 ? -0.195 6.447 4.684 1.00 96.75 72 VAL A CA 1
ATOM 588 C C . VAL A 1 72 ? -1.524 7.168 4.457 1.00 96.75 72 VAL A C 1
ATOM 590 O O . VAL A 1 72 ? -2.085 7.730 5.393 1.00 96.75 72 VAL A O 1
ATOM 593 N N . THR A 1 73 ? -2.069 7.127 3.240 1.00 95.69 73 THR A N 1
ATOM 594 C CA . THR A 1 73 ? -3.373 7.731 2.936 1.00 95.69 73 THR A CA 1
ATOM 595 C C . THR A 1 73 ? -4.520 7.057 3.694 1.00 95.69 73 THR A C 1
ATOM 597 O O . THR A 1 73 ? -5.380 7.750 4.238 1.00 95.69 73 THR A O 1
ATOM 600 N N . LEU A 1 74 ? -4.541 5.722 3.769 1.00 95.81 74 LEU A N 1
ATOM 601 C CA . LEU A 1 74 ? -5.565 4.990 4.520 1.00 95.81 74 LEU A CA 1
ATOM 602 C C . LEU A 1 74 ? -5.458 5.264 6.026 1.00 95.81 74 LEU A C 1
ATOM 604 O O . LEU A 1 74 ? -6.486 5.499 6.660 1.00 95.81 74 LEU A O 1
ATOM 608 N N . GLU A 1 75 ? -4.240 5.317 6.576 1.00 95.19 75 GLU A N 1
ATOM 609 C CA . GLU A 1 75 ? -3.989 5.674 7.981 1.00 95.19 75 GLU A CA 1
ATOM 610 C C . GLU A 1 75 ? -4.494 7.091 8.282 1.00 95.19 75 GLU A C 1
ATOM 61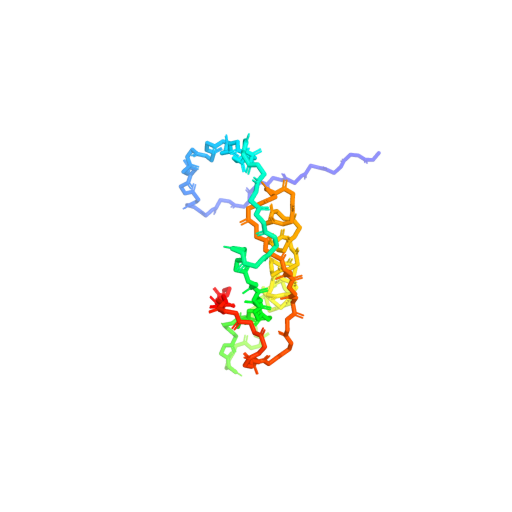2 O O . GLU A 1 75 ? -5.206 7.304 9.260 1.00 95.19 75 GLU A O 1
ATOM 617 N N . GLN A 1 76 ? -4.197 8.054 7.404 1.00 94.56 76 GLN A N 1
ATOM 618 C CA . GLN A 1 76 ? -4.662 9.438 7.539 1.00 94.56 76 GLN A CA 1
ATOM 619 C C . GLN A 1 76 ? -6.186 9.571 7.466 1.00 94.56 76 GLN A C 1
ATOM 621 O O . GLN A 1 76 ? -6.739 10.488 8.067 1.00 94.56 76 GLN A O 1
ATOM 626 N N . SER A 1 77 ? -6.870 8.676 6.747 1.00 93.75 77 SER A N 1
ATOM 627 C CA . SER A 1 77 ? -8.333 8.707 6.643 1.00 93.75 77 SER A CA 1
ATOM 628 C C . SER A 1 77 ? -9.038 8.339 7.955 1.00 93.75 77 SER A C 1
ATOM 630 O O . SER A 1 77 ? -10.169 8.767 8.177 1.00 93.75 77 SER A O 1
ATOM 632 N N . GLY A 1 78 ? -8.386 7.553 8.821 1.00 92.56 78 GLY A N 1
ATOM 633 C CA . GLY A 1 78 ? -8.929 7.113 10.111 1.00 92.56 78 GLY A CA 1
ATOM 634 C C . GLY A 1 78 ? -10.077 6.095 10.035 1.00 92.56 78 GLY A C 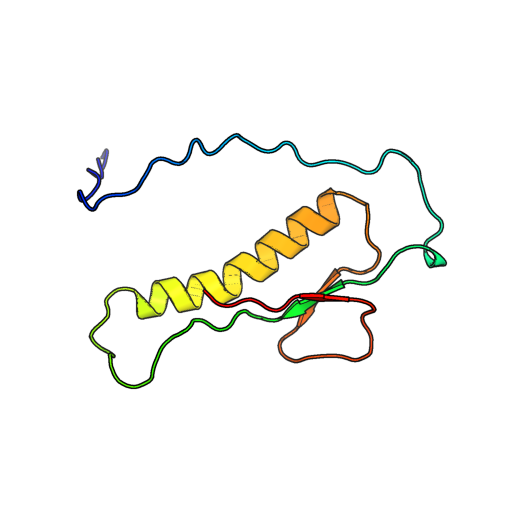1
ATOM 635 O O . GLY A 1 78 ? -10.694 5.812 11.054 1.00 92.56 78 GLY A O 1
ATOM 636 N N . HIS A 1 79 ? -10.382 5.543 8.857 1.00 93.00 79 HIS A N 1
ATOM 637 C CA . HIS A 1 79 ? -11.510 4.617 8.660 1.00 93.00 79 HIS A CA 1
ATOM 638 C C . HIS A 1 79 ? -11.199 3.143 8.948 1.00 93.00 79 HIS A C 1
ATOM 640 O O . HIS A 1 79 ? -12.098 2.307 8.892 1.00 93.00 79 HIS A O 1
ATOM 646 N N . TRP A 1 80 ? -9.935 2.802 9.187 1.00 95.50 80 TRP A N 1
ATOM 647 C CA . TRP A 1 80 ? -9.458 1.421 9.209 1.00 95.50 80 TRP A CA 1
ATOM 648 C C . TRP A 1 80 ? -8.740 1.113 10.513 1.00 95.50 80 TRP A C 1
ATOM 650 O O . TRP A 1 80 ? -8.277 2.018 11.206 1.00 95.50 80 TRP A O 1
ATOM 660 N N . GLY A 1 81 ? -8.634 -0.178 10.817 1.00 94.31 81 GLY A N 1
ATOM 661 C CA . GLY A 1 81 ? -7.854 -0.672 11.941 1.00 94.31 81 GLY A CA 1
ATOM 662 C C . GLY A 1 81 ? -6.363 -0.647 11.608 1.00 94.31 81 GLY A C 1
ATOM 663 O O . GLY A 1 81 ? -5.811 0.348 11.139 1.00 94.31 81 GLY A O 1
ATOM 664 N N . GLY A 1 82 ? -5.683 -1.769 11.824 1.00 94.62 82 GLY A N 1
ATOM 665 C CA . GLY A 1 82 ? -4.280 -1.910 11.455 1.00 94.62 82 GLY A CA 1
ATOM 666 C C . GLY A 1 82 ? -4.073 -1.941 9.939 1.00 94.62 82 GLY A C 1
ATOM 667 O O . GLY A 1 82 ? -4.757 -2.676 9.225 1.00 94.62 82 GLY A O 1
ATOM 668 N N . ILE A 1 83 ? -3.103 -1.164 9.447 1.00 96.88 83 ILE A N 1
ATOM 669 C CA . ILE A 1 83 ? -2.729 -1.116 8.029 1.00 96.88 83 ILE A CA 1
ATOM 670 C C . ILE A 1 83 ? -1.247 -1.469 7.876 1.00 96.88 83 ILE A C 1
ATOM 672 O O . ILE A 1 83 ? -0.364 -0.810 8.437 1.00 96.88 83 ILE A O 1
ATOM 676 N N . TRP A 1 84 ? -0.948 -2.492 7.073 1.00 96.06 84 TRP A N 1
ATOM 677 C CA . TRP A 1 84 ? 0.424 -2.970 6.876 1.00 96.06 84 TRP A CA 1
ATOM 678 C C . TRP A 1 84 ? 0.753 -3.225 5.412 1.00 96.06 84 TRP A C 1
ATOM 680 O O . TRP A 1 84 ? -0.062 -3.757 4.662 1.00 96.06 84 TRP A O 1
ATOM 690 N N . VAL A 1 85 ? 1.994 -2.908 5.032 1.00 96.38 85 VAL A N 1
ATOM 691 C CA . VAL A 1 85 ? 2.574 -3.375 3.769 1.00 96.38 85 VAL A CA 1
ATOM 692 C C . VAL A 1 85 ? 3.196 -4.744 4.008 1.00 96.38 85 VAL A C 1
ATOM 694 O O . VAL A 1 85 ? 3.983 -4.914 4.942 1.00 96.38 85 VAL A O 1
ATOM 697 N N . LEU A 1 86 ? 2.836 -5.721 3.182 1.00 95.06 86 LEU A N 1
ATOM 698 C CA . LEU A 1 86 ? 3.220 -7.116 3.349 1.00 95.06 86 LEU A CA 1
ATOM 699 C C . LEU A 1 86 ? 4.022 -7.611 2.136 1.00 95.06 86 LEU A C 1
ATOM 701 O O . LEU A 1 86 ? 3.640 -7.344 0.994 1.00 95.06 86 LEU A O 1
ATOM 705 N N . PRO A 1 87 ? 5.099 -8.389 2.350 1.00 91.56 87 PRO A N 1
ATOM 706 C CA . PRO A 1 87 ? 5.837 -9.005 1.250 1.00 91.56 87 PRO A CA 1
ATOM 707 C C . PRO A 1 87 ? 5.078 -10.185 0.626 1.00 91.56 87 PRO A C 1
ATOM 709 O O . PRO A 1 87 ? 5.355 -10.551 -0.508 1.00 91.56 87 PRO A O 1
ATOM 712 N N . ASN A 1 88 ? 4.145 -10.795 1.367 1.00 90.75 88 ASN A N 1
ATOM 713 C CA . ASN A 1 88 ? 3.347 -11.947 0.949 1.00 90.75 88 ASN A CA 1
ATOM 7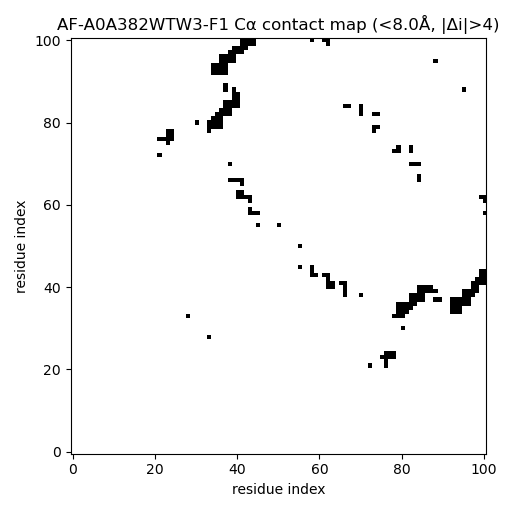14 C C . ASN A 1 88 ? 1.946 -11.888 1.589 1.00 90.75 88 ASN A C 1
ATOM 716 O O . ASN A 1 88 ? 1.800 -11.275 2.651 1.00 90.75 88 ASN A O 1
ATOM 720 N N . PRO A 1 89 ? 0.929 -12.555 1.006 1.00 88.69 89 PRO A N 1
ATOM 721 C CA . PRO A 1 89 ? -0.401 -12.657 1.603 1.00 88.69 89 PRO A CA 1
ATOM 722 C C . PRO A 1 89 ? -0.362 -13.214 3.031 1.00 88.69 89 PRO A C 1
ATOM 724 O O . PRO A 1 89 ? 0.328 -14.195 3.309 1.00 88.69 89 PRO A O 1
ATOM 727 N N . SER A 1 90 ? -1.150 -12.617 3.924 1.00 84.12 90 SER A N 1
ATOM 728 C CA . SER A 1 90 ? -1.307 -13.044 5.317 1.00 84.12 90 SER A CA 1
ATOM 729 C C . SER A 1 90 ? -2.782 -13.277 5.635 1.00 84.12 90 SER A C 1
ATOM 731 O O . SER A 1 90 ? -3.651 -12.627 5.065 1.00 84.12 90 SER A O 1
ATOM 733 N N . ARG A 1 91 ? -3.070 -14.194 6.566 1.00 82.19 91 ARG A N 1
ATOM 734 C CA . ARG A 1 91 ? -4.433 -14.443 7.079 1.00 82.19 91 ARG A CA 1
ATOM 735 C C . ARG A 1 91 ? -4.817 -13.535 8.251 1.00 82.19 91 ARG A C 1
ATOM 737 O O . ARG A 1 91 ? -5.892 -13.697 8.808 1.00 82.19 91 ARG A O 1
ATOM 744 N N . VAL A 1 92 ? -3.916 -12.644 8.662 1.00 80.56 92 VAL A N 1
ATOM 745 C CA . VAL A 1 92 ? -4.088 -11.765 9.833 1.00 80.56 92 VAL A CA 1
ATOM 746 C C . VAL A 1 92 ? -4.886 -10.499 9.487 1.00 80.56 92 VAL A C 1
ATOM 748 O O . VAL A 1 92 ? -5.316 -9.783 10.380 1.00 80.56 92 VAL A O 1
ATOM 751 N N . THR A 1 93 ? -5.087 -10.216 8.200 1.00 90.50 93 THR A N 1
ATOM 752 C CA . THR A 1 93 ? -5.802 -9.030 7.712 1.00 90.50 93 THR A CA 1
ATOM 753 C C . THR A 1 93 ? -7.178 -9.408 7.182 1.00 90.50 93 THR A C 1
ATOM 755 O O . THR A 1 93 ? -7.306 -10.422 6.495 1.00 90.50 93 THR A O 1
ATOM 758 N N . ASP A 1 94 ? -8.175 -8.566 7.436 1.00 93.69 94 ASP A N 1
ATOM 759 C CA . ASP A 1 94 ? -9.553 -8.769 6.977 1.00 93.69 94 ASP A CA 1
ATOM 760 C C . ASP A 1 94 ? -9.698 -8.480 5.478 1.00 93.69 94 ASP A C 1
ATOM 762 O O . ASP A 1 94 ? -10.441 -9.156 4.766 1.00 93.69 94 ASP A O 1
ATOM 766 N N . LEU A 1 95 ? -8.938 -7.496 4.986 1.00 94.62 95 LEU A N 1
ATOM 767 C CA . LEU A 1 95 ? -8.878 -7.106 3.582 1.00 94.62 95 LEU A CA 1
ATOM 768 C C . LEU A 1 95 ? -7.448 -7.198 3.054 1.00 94.62 95 LEU A C 1
ATOM 770 O O . LEU A 1 95 ? -6.492 -6.849 3.749 1.00 94.62 95 LEU A O 1
ATOM 774 N N . LEU A 1 96 ? -7.308 -7.624 1.798 1.00 96.06 96 LEU A N 1
ATOM 775 C CA . LEU A 1 96 ? -6.029 -7.688 1.098 1.00 96.06 96 LEU A CA 1
ATOM 776 C C . LEU A 1 96 ? -6.100 -6.892 -0.207 1.00 96.06 96 LEU A C 1
ATOM 778 O O . LEU A 1 96 ? -6.886 -7.214 -1.096 1.00 96.06 96 LEU A O 1
ATOM 782 N N . ILE A 1 97 ? -5.247 -5.878 -0.329 1.00 95.94 97 ILE A N 1
ATOM 783 C CA . ILE A 1 97 ? -5.077 -5.076 -1.537 1.00 95.94 97 ILE A CA 1
ATOM 784 C C . ILE A 1 97 ? -3.901 -5.636 -2.327 1.00 95.94 97 ILE A C 1
ATOM 786 O O . ILE A 1 97 ? -2.778 -5.742 -1.827 1.00 95.94 97 ILE A O 1
ATOM 790 N N . VAL A 1 98 ? -4.172 -5.966 -3.584 1.00 96.00 98 VAL A N 1
ATOM 791 C CA . VAL A 1 98 ? -3.170 -6.369 -4.568 1.00 96.00 98 VAL A CA 1
ATOM 792 C C . VAL A 1 98 ? -3.183 -5.373 -5.712 1.00 96.00 98 VAL A C 1
ATOM 794 O O . VAL A 1 98 ? -4.226 -4.817 -6.055 1.00 96.00 98 VAL A O 1
ATOM 797 N N . GLY A 1 99 ? -2.020 -5.144 -6.300 1.00 93.38 99 GLY A N 1
ATOM 798 C CA . GLY A 1 99 ? -1.861 -4.170 -7.363 1.00 93.38 99 GLY A CA 1
ATOM 799 C C . GLY A 1 99 ? -0.799 -4.615 -8.342 1.00 93.38 99 GLY A C 1
ATOM 800 O O . GLY A 1 99 ? 0.034 -5.477 -8.049 1.00 93.38 99 GLY A O 1
ATOM 801 N N . LYS A 1 100 ? -0.860 -4.015 -9.520 1.00 93.12 100 LYS A N 1
ATOM 802 C CA . LYS A 1 100 ? 0.072 -4.233 -10.607 1.00 93.12 100 LYS A CA 1
ATOM 803 C C . LYS A 1 100 ? 0.350 -2.882 -11.243 1.00 93.12 100 LYS A C 1
ATOM 805 O O . LYS A 1 100 ? -0.598 -2.191 -11.610 1.00 93.12 100 LYS A O 1
ATOM 810 N N . ILE A 1 101 ? 1.621 -2.505 -11.289 1.00 88.44 101 ILE A N 1
ATOM 811 C CA . ILE A 1 101 ? 2.094 -1.264 -11.909 1.00 88.44 101 ILE A CA 1
ATOM 812 C C . ILE A 1 101 ? 2.209 -1.478 -13.383 1.00 88.44 101 ILE A C 1
ATOM 814 O O . ILE A 1 101 ? 2.658 -2.574 -13.776 1.00 88.44 101 ILE A O 1
#

Solvent-accessible surface area (backbone atoms only — not comparable to full-atom values): 6464 Å² total; per-residue (Å²): 140,85,85,82,82,77,83,81,92,66,91,70,76,79,65,81,79,70,82,75,74,82,70,59,63,89,69,92,72,58,74,89,76,34,55,24,38,33,27,33,60,26,44,39,70,74,69,96,86,52,90,83,46,94,49,55,69,54,30,50,47,46,14,55,47,50,38,52,53,49,46,54,54,49,61,71,21,59,72,50,46,60,71,45,79,30,97,61,95,67,89,87,37,78,39,77,47,77,51,71,82

Nearest PDB structures (foldseek):
  3pfn-assembly1_A  TM=2.114E-01  e=9.525E+00  Homo sapiens
  3pfn-assembly1_B  TM=2.098E-01  e=9.525E+00  Homo sapiens

Secondary structure (DSSP, 8-state):
-PPP-----S---------PPPPPP-SPPPGGGSPPEEEEPPB----TT-TT-TTHHHHHHHHHHHHHHHHHHHHHHT--S-EEEESS--SS-SEEE--B-

Sequence (101 aa):
MSIYILPLNADAREDDNEKTNLNIVQTELQPEELLNVGILIFDPNISEIKEDNNFFEIRKAESNYLPYHLKVTLEQSGHWGGIWVLPNPSRVTDLLIVGKI

Foldseek 3Di:
DDDDDDDDDDPDPPPPPPPDDQAADPDDDDLVPFFEEEEEQEALPDDPPCPVDPCSVVSNVCSRVVSVVVQVSVVRRVRHHHYDYDPDDDPPGPYYHYHYD

pLDDT: mean 79.9, std 21.22, range [24.73, 97.62]

Mean predicted aligned error: 10.44 Å

Radius of gyration: 18.01 Å; Cα contacts (8 Å, |Δi|>4): 116; chains: 1; bounding box: 39×41×44 Å

Organism: NCBI:txid408172